Protein AF-A0A858QZ43-F1 (afdb_monomer_lite)

pLDDT: mean 79.91, std 16.9, range [38.72, 96.62]

Structure (mmCIF, N/CA/C/O backbone):
data_AF-A0A858QZ43-F1
#
_entry.id   AF-A0A858QZ43-F1
#
loop_
_atom_site.group_PDB
_atom_site.id
_atom_site.type_symbol
_atom_site.label_atom_id
_atom_site.label_alt_id
_atom_site.label_comp_id
_atom_site.label_asym_id
_atom_site.label_entity_id
_atom_site.label_seq_id
_atom_site.pdbx_PDB_ins_code
_atom_site.Cartn_x
_atom_site.Cartn_y
_atom_site.Cartn_z
_atom_site.occupancy
_atom_site.B_iso_or_equiv
_atom_site.auth_seq_id
_atom_site.auth_comp_id
_atom_site.auth_asym_id
_atom_site.auth_atom_id
_atom_site.pdbx_PDB_model_num
ATOM 1 N N . MET A 1 1 ? 32.160 -0.865 52.542 1.00 39.38 1 MET A N 1
ATOM 2 C CA . MET A 1 1 ? 31.032 -0.636 51.608 1.00 39.38 1 MET A CA 1
ATOM 3 C C . MET A 1 1 ? 31.434 -1.162 50.232 1.00 39.38 1 MET A C 1
ATOM 5 O O . MET A 1 1 ? 32.419 -0.683 49.692 1.00 39.38 1 MET A O 1
ATOM 9 N N . LYS A 1 2 ? 30.769 -2.202 49.705 1.00 40.62 2 LYS A N 1
ATOM 10 C CA . LYS A 1 2 ? 31.071 -2.805 48.389 1.00 40.62 2 LYS A CA 1
ATOM 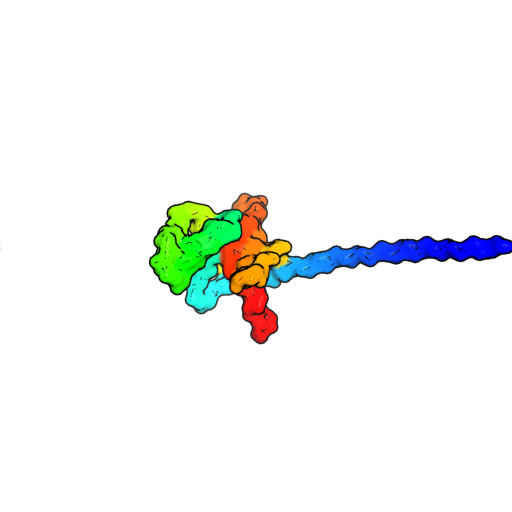11 C C . LYS A 1 2 ? 30.024 -2.328 47.377 1.00 40.62 2 LYS A C 1
ATOM 13 O O . LYS A 1 2 ? 28.863 -2.714 47.481 1.00 40.62 2 LYS A O 1
ATOM 18 N N . LEU A 1 3 ? 30.439 -1.472 46.441 1.00 50.59 3 LEU A N 1
ATOM 19 C CA . LEU A 1 3 ? 29.611 -0.970 45.341 1.00 50.59 3 LEU A CA 1
ATOM 20 C C . LEU A 1 3 ? 29.252 -2.129 44.399 1.00 50.59 3 LEU A C 1
ATOM 22 O O . LEU A 1 3 ? 30.135 -2.735 43.789 1.00 50.59 3 LEU A O 1
ATOM 26 N N . ARG A 1 4 ? 27.960 -2.445 44.287 1.00 53.44 4 ARG A N 1
ATOM 27 C CA . ARG A 1 4 ? 27.447 -3.399 43.299 1.00 53.44 4 ARG A CA 1
ATOM 28 C C . ARG A 1 4 ? 27.287 -2.671 41.965 1.00 53.44 4 ARG A C 1
ATOM 30 O O . ARG A 1 4 ? 26.508 -1.729 41.864 1.00 53.44 4 ARG A O 1
ATOM 37 N N . LYS A 1 5 ? 28.061 -3.094 40.964 1.00 53.44 5 LYS A N 1
ATOM 38 C CA . LYS A 1 5 ? 27.939 -2.642 39.576 1.00 53.44 5 LYS A CA 1
ATOM 39 C C . LYS A 1 5 ? 26.674 -3.263 38.981 1.00 53.44 5 LYS A C 1
ATOM 41 O O . LYS A 1 5 ? 26.592 -4.483 38.870 1.00 53.44 5 LYS A O 1
ATOM 46 N N . PHE A 1 6 ? 25.700 -2.432 38.633 1.00 55.28 6 PHE A N 1
ATOM 47 C CA . PHE A 1 6 ? 24.537 -2.847 37.857 1.00 55.28 6 PHE A CA 1
ATOM 48 C C . PHE A 1 6 ? 24.910 -2.769 36.374 1.00 55.28 6 PHE A C 1
ATOM 50 O O . PHE A 1 6 ? 25.040 -1.678 35.825 1.00 55.28 6 PHE A O 1
ATOM 57 N N . SER A 1 7 ? 25.136 -3.921 35.740 1.00 53.22 7 SER A N 1
ATOM 58 C CA . SER A 1 7 ? 25.201 -4.001 34.279 1.00 53.22 7 SER A CA 1
ATOM 59 C C . SER A 1 7 ? 23.793 -3.816 33.725 1.00 53.22 7 SER A C 1
ATOM 61 O O . SER A 1 7 ? 22.922 -4.652 33.958 1.00 53.22 7 SER A O 1
ATOM 63 N N . ALA A 1 8 ? 23.571 -2.723 32.999 1.00 58.38 8 ALA A N 1
ATOM 64 C CA . ALA A 1 8 ? 22.374 -2.543 32.194 1.00 58.38 8 ALA A CA 1
ATOM 65 C C . ALA A 1 8 ? 22.447 -3.496 30.990 1.00 58.38 8 ALA A C 1
ATOM 67 O O . ALA A 1 8 ? 23.311 -3.353 30.126 1.00 58.38 8 ALA A O 1
ATOM 68 N N . ILE A 1 9 ? 21.565 -4.494 30.957 1.00 60.03 9 ILE A N 1
ATOM 69 C CA . ILE A 1 9 ? 21.359 -5.355 29.790 1.00 60.03 9 ILE A CA 1
ATOM 70 C C . ILE A 1 9 ? 20.469 -4.570 28.826 1.00 60.03 9 ILE A C 1
ATOM 72 O O . ILE A 1 9 ? 19.295 -4.339 29.109 1.00 60.03 9 ILE A O 1
ATOM 76 N N . ALA A 1 10 ? 21.034 -4.123 27.705 1.00 60.16 10 ALA A N 1
ATOM 77 C CA . ALA A 1 10 ? 20.265 -3.542 26.615 1.00 60.16 10 ALA A CA 1
ATOM 78 C C . ALA A 1 10 ? 19.505 -4.668 25.897 1.00 60.16 10 ALA A C 1
ATOM 80 O O . ALA A 1 10 ? 20.104 -5.495 25.213 1.00 60.16 10 ALA A O 1
ATOM 81 N N . ILE A 1 11 ? 18.186 -4.722 26.085 1.00 59.56 11 ILE A N 1
ATOM 82 C CA . ILE A 1 11 ? 17.303 -5.624 25.343 1.00 59.56 11 ILE A CA 1
ATOM 83 C C . ILE A 1 11 ? 17.052 -4.971 23.982 1.00 59.56 11 ILE A C 1
ATOM 85 O O . ILE A 1 11 ? 16.290 -4.011 23.878 1.00 59.56 11 ILE A O 1
ATOM 89 N N . ALA A 1 12 ? 17.724 -5.464 22.943 1.00 57.34 12 ALA A N 1
ATOM 90 C CA . ALA A 1 12 ? 17.422 -5.082 21.571 1.00 57.34 12 ALA A CA 1
ATOM 91 C C . ALA A 1 12 ? 16.091 -5.731 21.166 1.00 57.34 12 ALA A C 1
ATOM 93 O O . ALA A 1 12 ? 16.017 -6.941 20.961 1.00 57.34 12 ALA A O 1
ATOM 94 N N . ILE A 1 13 ? 15.028 -4.930 21.078 1.00 56.72 13 ILE A N 1
ATOM 95 C CA . ILE A 1 13 ? 13.747 -5.371 20.521 1.00 56.72 13 ILE A CA 1
ATOM 96 C C . ILE A 1 13 ? 13.902 -5.376 18.999 1.00 56.72 13 ILE A C 1
ATOM 98 O O . ILE A 1 13 ? 13.786 -4.343 18.344 1.00 56.72 13 ILE A O 1
ATOM 102 N N . THR A 1 14 ? 14.203 -6.536 18.422 1.00 52.22 14 THR A N 1
ATOM 103 C CA . THR A 1 14 ? 14.082 -6.749 16.977 1.00 52.22 14 THR A CA 1
ATOM 104 C C . THR A 1 14 ? 12.598 -6.769 16.619 1.00 52.22 14 THR A C 1
ATOM 106 O O . THR A 1 14 ? 11.904 -7.741 16.920 1.00 52.22 14 THR A O 1
ATOM 109 N N . ALA A 1 15 ? 12.092 -5.695 16.009 1.00 55.19 15 ALA A N 1
ATOM 110 C CA . ALA A 1 15 ? 10.756 -5.689 15.422 1.00 55.19 15 ALA A CA 1
ATOM 111 C C . ALA A 1 15 ? 10.712 -6.735 14.293 1.00 55.19 15 ALA A C 1
ATOM 113 O O . ALA A 1 15 ? 11.352 -6.565 13.255 1.00 55.19 15 ALA A O 1
ATOM 114 N N . LEU A 1 16 ? 10.002 -7.842 14.521 1.00 58.22 16 LEU A N 1
ATOM 115 C CA . LEU A 1 16 ? 9.745 -8.870 13.514 1.00 58.22 16 LEU A CA 1
ATOM 116 C C . LEU A 1 16 ? 8.873 -8.250 12.418 1.00 58.22 16 LEU A C 1
ATOM 118 O O . LEU A 1 16 ? 7.681 -8.034 12.613 1.00 58.22 16 LEU A O 1
ATOM 122 N N . SER A 1 17 ? 9.487 -7.903 11.289 1.00 63.91 17 SER A N 1
ATOM 123 C CA . SER A 1 17 ? 8.752 -7.499 10.089 1.00 63.91 17 SER A CA 1
ATOM 124 C C . SER A 1 17 ? 8.360 -8.763 9.331 1.00 63.91 17 SER A C 1
ATOM 126 O O . SER A 1 17 ? 9.237 -9.538 8.947 1.00 63.91 17 SER A O 1
ATOM 128 N N . ASN A 1 18 ? 7.063 -8.982 9.124 1.00 75.88 18 ASN A N 1
ATOM 129 C CA . ASN A 1 18 ? 6.581 -10.133 8.365 1.00 75.88 18 ASN A CA 1
ATOM 130 C C . ASN A 1 18 ? 6.881 -9.926 6.874 1.00 75.88 18 ASN A C 1
ATOM 132 O O . ASN A 1 18 ? 6.677 -8.835 6.342 1.00 75.88 18 ASN A O 1
ATOM 136 N N . SER A 1 19 ? 7.352 -10.961 6.182 1.00 79.50 19 SER A N 1
ATOM 137 C CA . SER A 1 19 ? 7.622 -10.908 4.741 1.00 79.50 19 SER A CA 1
ATOM 138 C C . SER A 1 19 ? 7.032 -12.111 4.028 1.00 79.50 19 SER A C 1
ATOM 140 O O . SER A 1 19 ? 7.103 -13.220 4.552 1.00 79.50 19 SER A O 1
ATOM 142 N N . ALA A 1 20 ? 6.520 -11.906 2.820 1.00 77.81 20 ALA A N 1
ATOM 143 C CA . ALA A 1 20 ? 5.942 -12.961 2.001 1.00 77.81 20 ALA A CA 1
ATOM 144 C C . ALA A 1 20 ? 6.206 -12.721 0.516 1.00 77.81 20 ALA A C 1
ATOM 146 O O . ALA A 1 20 ? 6.542 -11.612 0.100 1.00 77.81 20 ALA A O 1
ATOM 147 N N . LEU A 1 21 ? 6.020 -13.762 -0.292 1.00 78.50 21 LEU A N 1
ATOM 148 C CA . LEU A 1 21 ? 5.846 -13.599 -1.730 1.00 78.50 21 LEU A CA 1
ATOM 149 C C . LEU A 1 21 ? 4.401 -13.186 -2.000 1.00 78.50 21 LEU A C 1
ATOM 151 O O . LEU A 1 21 ? 3.473 -13.794 -1.472 1.00 78.50 21 LEU A O 1
ATOM 155 N N . ALA A 1 22 ? 4.212 -12.161 -2.826 1.00 76.44 22 ALA A N 1
ATOM 156 C CA . ALA A 1 22 ? 2.897 -11.801 -3.331 1.00 76.44 22 ALA A CA 1
ATOM 157 C C . ALA A 1 22 ? 2.396 -12.924 -4.257 1.00 76.44 22 ALA A C 1
ATOM 159 O O . ALA A 1 22 ? 2.825 -13.025 -5.411 1.00 76.44 22 ALA A O 1
ATOM 160 N N . LEU A 1 23 ? 1.541 -13.803 -3.726 1.00 69.38 23 LEU A N 1
ATOM 161 C CA . LEU A 1 23 ? 0.939 -14.910 -4.469 1.00 69.38 23 LEU A CA 1
ATOM 162 C C . LEU A 1 23 ? -0.281 -14.431 -5.268 1.00 69.38 23 LEU A C 1
ATOM 164 O O . LEU A 1 23 ? -0.945 -13.461 -4.908 1.00 69.38 23 LEU A O 1
ATOM 168 N N . SER A 1 24 ? -0.532 -15.101 -6.390 1.00 60.59 24 SER A N 1
ATOM 169 C CA . SER A 1 24 ? -1.435 -14.660 -7.459 1.00 60.59 24 SER A CA 1
ATOM 170 C C . SER A 1 24 ? -2.768 -15.416 -7.482 1.00 60.59 24 SER A C 1
ATOM 172 O O . SER A 1 24 ? -3.426 -15.447 -8.522 1.00 60.59 24 SER A O 1
ATOM 174 N N . ASP A 1 25 ? -3.162 -16.075 -6.397 1.00 57.75 25 ASP A N 1
ATOM 175 C CA . ASP A 1 25 ? -3.997 -17.260 -6.606 1.00 57.75 25 ASP A CA 1
ATOM 176 C C . ASP A 1 25 ? -5.506 -17.004 -6.725 1.00 57.75 25 ASP A C 1
ATOM 178 O O . ASP A 1 25 ? -6.167 -17.840 -7.327 1.00 57.75 25 ASP A O 1
ATOM 182 N N . GLU A 1 26 ? -6.079 -15.861 -6.304 1.00 46.47 26 GLU A N 1
ATOM 183 C CA . GLU A 1 26 ? -7.557 -15.703 -6.383 1.00 46.47 26 GLU A CA 1
ATOM 184 C C . GLU A 1 26 ? -8.122 -14.333 -6.812 1.00 46.47 26 GLU A C 1
ATOM 186 O O . GLU A 1 26 ? -9.327 -14.189 -7.010 1.00 46.47 26 GLU A O 1
ATOM 191 N N . GLY A 1 27 ? -7.293 -13.320 -7.053 1.00 53.22 27 GLY A N 1
ATOM 192 C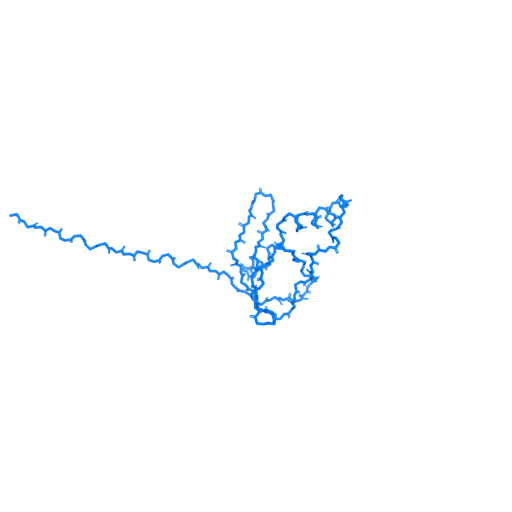 CA . GLY A 1 27 ? -7.773 -12.023 -7.534 1.00 53.22 27 GLY A CA 1
ATOM 193 C C . GLY A 1 27 ? -6.795 -10.935 -7.156 1.00 53.22 27 GLY A C 1
ATOM 194 O O . GLY A 1 27 ? -6.559 -10.705 -5.977 1.00 53.22 27 GLY A O 1
ATOM 195 N N . ALA A 1 28 ? -6.187 -10.307 -8.160 1.00 70.44 28 ALA A N 1
ATOM 196 C CA . ALA A 1 28 ? -5.114 -9.336 -7.998 1.00 70.44 28 ALA A CA 1
ATOM 197 C C . ALA A 1 28 ? -5.372 -8.385 -6.812 1.00 70.44 28 ALA A C 1
ATOM 199 O O . ALA A 1 28 ? -6.279 -7.550 -6.864 1.00 70.44 28 ALA A O 1
ATOM 200 N N . HIS A 1 29 ? -4.601 -8.544 -5.729 1.00 83.94 29 HIS A N 1
ATOM 201 C CA . HIS A 1 29 ? -4.763 -7.730 -4.530 1.00 83.94 29 HIS A CA 1
ATOM 202 C C . HIS A 1 29 ? -4.569 -6.268 -4.899 1.00 83.94 29 HIS A C 1
ATOM 204 O O . HIS A 1 29 ? -3.560 -5.908 -5.496 1.00 83.94 29 HIS A O 1
ATOM 210 N N . TRP A 1 30 ? -5.529 -5.418 -4.558 1.00 90.31 30 TRP A N 1
ATOM 211 C CA . TRP A 1 30 ? -5.365 -3.989 -4.768 1.00 90.31 30 TRP A CA 1
ATOM 212 C C . TRP A 1 30 ? -4.606 -3.372 -3.606 1.00 90.31 30 TRP A C 1
ATOM 214 O O . TRP A 1 30 ? -4.817 -3.735 -2.449 1.00 90.31 30 TRP A O 1
ATOM 224 N N . VAL A 1 31 ? -3.742 -2.426 -3.944 1.00 93.06 31 VAL A N 1
ATOM 225 C CA . VAL A 1 31 ? -2.959 -1.626 -3.013 1.00 93.06 31 VAL A CA 1
ATOM 226 C C . VA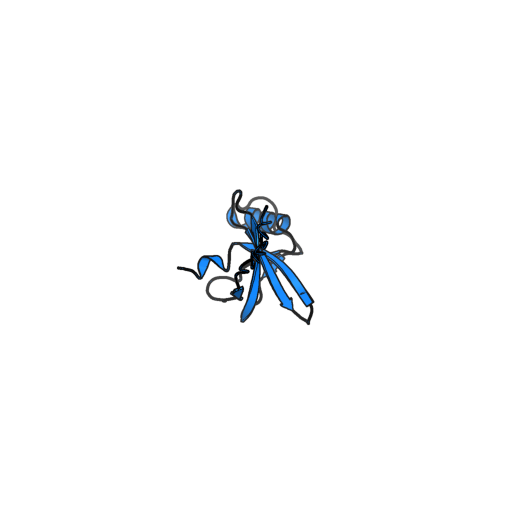L A 1 31 ? -2.995 -0.164 -3.451 1.00 93.06 31 VAL A C 1
ATOM 228 O O . VAL A 1 31 ? -3.058 0.120 -4.648 1.00 93.06 31 VAL A O 1
ATOM 231 N N . CYS A 1 32 ? -2.967 0.768 -2.503 1.00 96.12 32 CYS A N 1
ATOM 232 C CA . CYS A 1 32 ? -3.025 2.205 -2.768 1.00 96.12 32 CYS A CA 1
ATOM 233 C C . CYS A 1 32 ? -1.916 2.979 -2.050 1.00 96.12 32 CYS A C 1
ATOM 235 O O . CYS A 1 32 ? -1.371 2.515 -1.060 1.00 96.12 32 CYS A O 1
ATOM 237 N N . GLU A 1 33 ? -1.600 4.181 -2.515 1.00 96.62 33 GLU A N 1
ATOM 238 C CA . GLU A 1 33 ? -0.544 5.039 -1.954 1.00 96.62 33 GLU A CA 1
ATOM 239 C C . GLU A 1 33 ? -0.846 5.507 -0.518 1.00 96.62 33 GLU A C 1
ATOM 241 O O . GLU A 1 33 ? 0.074 5.772 0.255 1.00 96.62 33 GLU A O 1
ATOM 246 N N . SER A 1 34 ? -2.125 5.563 -0.122 1.00 96.12 34 SER A N 1
ATOM 247 C CA . SER A 1 34 ? -2.555 5.959 1.226 1.00 96.12 34 SER A CA 1
ATOM 248 C C . SER A 1 34 ? -3.643 5.042 1.798 1.00 96.12 34 SER A C 1
ATOM 250 O O . SER A 1 34 ? -4.376 4.377 1.056 1.00 96.12 34 SER A O 1
ATOM 252 N N . GLU A 1 35 ? -3.766 5.026 3.130 1.00 95.06 35 GLU A N 1
ATOM 253 C CA . GLU A 1 35 ? -4.822 4.295 3.840 1.00 95.06 35 GLU A CA 1
ATOM 254 C C . GLU A 1 35 ? -6.210 4.803 3.422 1.00 95.06 35 GLU A C 1
ATOM 256 O O . GLU A 1 35 ? -7.118 4.014 3.167 1.00 95.06 35 GLU A O 1
ATOM 261 N N . GLU A 1 36 ? -6.376 6.121 3.308 1.00 94.56 36 GLU A N 1
ATOM 262 C CA . GLU A 1 36 ? -7.638 6.770 2.948 1.00 94.56 36 GLU A CA 1
ATOM 263 C C . GLU A 1 36 ? -8.087 6.383 1.538 1.00 94.56 36 GLU A C 1
ATOM 265 O O . GLU A 1 36 ? -9.256 6.043 1.340 1.00 94.56 36 GLU A O 1
ATOM 270 N N . LEU A 1 37 ? -7.160 6.367 0.572 1.00 96.00 37 LEU A N 1
ATOM 271 C CA . LEU A 1 37 ? -7.439 5.908 -0.790 1.00 96.00 37 LEU A CA 1
ATOM 272 C C . LEU A 1 37 ? -7.865 4.441 -0.795 1.00 96.00 37 LEU A C 1
ATOM 274 O O . LEU A 1 37 ? -8.844 4.079 -1.452 1.00 96.00 37 LEU A O 1
ATOM 278 N N . TYR A 1 38 ? -7.182 3.601 -0.016 1.00 95.06 38 TYR A N 1
ATOM 279 C CA . TYR A 1 38 ? -7.553 2.197 0.094 1.00 95.06 38 TYR A CA 1
ATOM 280 C C . TYR A 1 38 ? -8.938 2.013 0.727 1.00 95.06 38 TYR A C 1
ATOM 282 O O . TYR A 1 38 ? -9.745 1.217 0.249 1.00 95.06 38 TYR A O 1
ATOM 290 N N . ARG A 1 39 ? -9.279 2.801 1.752 1.00 93.25 39 ARG A N 1
ATOM 291 C CA . ARG A 1 39 ? -10.621 2.802 2.358 1.00 93.25 39 ARG A CA 1
ATOM 292 C C . ARG A 1 39 ? -11.703 3.259 1.391 1.00 93.25 39 ARG A C 1
ATOM 294 O O . ARG A 1 39 ? -12.794 2.689 1.391 1.00 93.25 39 ARG A O 1
ATOM 301 N N . GLN A 1 40 ? -11.418 4.255 0.557 1.00 94.56 40 GLN A N 1
ATOM 302 C CA . GLN A 1 40 ? -12.333 4.698 -0.492 1.00 94.56 40 GLN A CA 1
ATOM 303 C C . GLN A 1 40 ? -12.562 3.591 -1.534 1.00 94.56 40 GLN A C 1
ATOM 305 O O . GLN A 1 40 ? -13.706 3.319 -1.913 1.00 94.56 40 GLN A O 1
ATOM 310 N N . LEU A 1 41 ? -11.495 2.903 -1.950 1.00 93.81 41 LEU A N 1
ATOM 311 C CA . LEU A 1 41 ? -11.584 1.746 -2.840 1.00 93.81 41 LEU A CA 1
ATOM 312 C C . LEU A 1 41 ? -12.422 0.618 -2.218 1.00 93.81 41 LEU A C 1
ATOM 314 O O . LEU A 1 41 ? -13.313 0.076 -2.864 1.00 93.81 41 LEU A O 1
ATOM 318 N N . LEU A 1 42 ? -12.190 0.291 -0.945 1.00 91.94 42 LEU A N 1
ATOM 319 C CA . LEU A 1 42 ? -12.983 -0.714 -0.235 1.00 91.94 42 LEU A CA 1
ATOM 320 C C . LEU A 1 42 ? -14.455 -0.314 -0.127 1.00 91.94 42 LEU A C 1
ATOM 322 O O . LEU A 1 42 ? -15.331 -1.144 -0.350 1.00 91.94 42 LEU A O 1
ATOM 326 N N . SER A 1 43 ? -14.733 0.950 0.189 1.00 91.81 43 SER A N 1
ATOM 327 C CA . SER A 1 43 ? -16.103 1.451 0.344 1.00 91.81 43 SER A CA 1
ATOM 328 C C . SER A 1 43 ? -16.899 1.322 -0.956 1.00 91.81 43 SER A C 1
ATOM 330 O O . SER A 1 43 ? -18.025 0.823 -0.956 1.00 91.81 43 SER A O 1
ATOM 332 N N . SER A 1 44 ? -16.276 1.697 -2.074 1.00 92.75 44 SER A N 1
ATOM 333 C CA . SER A 1 44 ? -16.884 1.596 -3.403 1.00 92.75 44 SER A CA 1
ATOM 334 C C . SER A 1 44 ? -17.072 0.150 -3.856 1.00 92.75 44 SER A C 1
ATOM 336 O O . SER A 1 44 ? -18.144 -0.182 -4.355 1.00 92.75 44 SER A O 1
ATOM 338 N N . ARG A 1 45 ? -16.099 -0.737 -3.623 1.00 89.88 45 ARG A N 1
ATOM 339 C CA . ARG A 1 45 ? -16.175 -2.134 -4.082 1.00 89.88 45 ARG A CA 1
ATOM 340 C C . ARG A 1 45 ? -17.025 -3.052 -3.216 1.00 89.88 45 ARG A C 1
ATOM 342 O O . ARG A 1 45 ? -17.738 -3.889 -3.756 1.00 89.88 45 ARG A O 1
ATOM 349 N N . LEU A 1 46 ? -16.938 -2.931 -1.893 1.00 86.88 46 LEU A N 1
ATOM 350 C CA . LEU A 1 46 ? -17.648 -3.827 -0.973 1.00 86.88 46 LEU A CA 1
ATOM 351 C C . LEU A 1 46 ? -19.099 -3.404 -0.761 1.00 86.88 46 LEU A C 1
ATOM 353 O O . LEU A 1 46 ? -19.973 -4.258 -0.642 1.00 86.88 46 LEU A O 1
ATOM 357 N N . TYR A 1 47 ? -19.355 -2.096 -0.705 1.00 88.31 47 TYR A N 1
ATOM 358 C CA . TYR A 1 47 ? -20.669 -1.565 -0.344 1.00 88.31 47 TYR A CA 1
ATOM 359 C C . TYR A 1 47 ? -21.358 -0.813 -1.487 1.00 88.31 47 TYR A C 1
ATOM 361 O O . TYR A 1 47 ? -22.506 -0.405 -1.330 1.00 88.31 47 TYR A O 1
ATOM 369 N N . GLY A 1 48 ? -20.691 -0.613 -2.631 1.00 89.44 48 GLY A N 1
ATOM 370 C CA . GLY A 1 48 ? -21.255 0.139 -3.756 1.00 89.44 48 GLY A CA 1
ATOM 371 C C . GLY A 1 48 ? -21.458 1.628 -3.459 1.00 89.44 48 GLY A C 1
ATOM 372 O O . GLY A 1 48 ? -22.251 2.280 -4.135 1.00 89.44 48 GLY A O 1
ATOM 373 N N . VAL A 1 49 ? -20.788 2.170 -2.433 1.00 88.12 49 VAL A N 1
ATOM 374 C CA . VAL A 1 49 ? -20.950 3.564 -1.993 1.00 88.12 49 VAL A CA 1
ATOM 375 C C . VAL A 1 49 ? -19.723 4.408 -2.322 1.00 88.12 49 VAL A C 1
ATOM 377 O O . VAL A 1 49 ? -18.581 3.981 -2.167 1.00 88.12 49 VAL A O 1
ATOM 380 N N . GLY A 1 50 ? -19.954 5.654 -2.733 1.00 89.81 50 GLY A N 1
ATOM 381 C CA . GLY A 1 50 ? -18.882 6.563 -3.139 1.00 89.81 50 GLY A CA 1
ATOM 382 C C . GLY A 1 50 ? -18.368 6.278 -4.553 1.00 89.81 50 GLY A C 1
ATOM 383 O O . GLY A 1 50 ? -19.096 5.762 -5.397 1.00 89.81 50 GLY A O 1
ATOM 384 N N . LYS A 1 51 ? -17.122 6.675 -4.829 1.00 89.69 51 LYS A N 1
ATOM 385 C CA . LYS A 1 51 ? -16.458 6.486 -6.127 1.00 89.69 51 LYS A CA 1
ATOM 386 C C . LYS A 1 51 ? -15.129 5.777 -5.933 1.00 89.69 51 LYS A C 1
ATOM 388 O O . LYS A 1 51 ? -14.419 6.090 -4.976 1.00 89.69 51 LYS A O 1
ATOM 393 N N . GLU A 1 52 ? -14.781 4.885 -6.853 1.00 90.38 52 GLU A N 1
ATOM 394 C CA . GLU A 1 52 ? -13.430 4.330 -6.899 1.00 90.38 52 GLU A CA 1
ATOM 395 C C . GLU A 1 52 ? -12.402 5.457 -7.111 1.00 90.38 52 GLU A C 1
ATOM 397 O O . GLU A 1 52 ? -12.675 6.400 -7.862 1.00 90.38 52 GLU A O 1
ATOM 402 N N . PRO A 1 53 ? -11.232 5.397 -6.454 1.00 91.50 53 PRO A N 1
ATOM 403 C CA . PRO A 1 53 ? -10.137 6.311 -6.743 1.00 91.50 53 PRO A CA 1
ATOM 404 C C . PRO A 1 53 ? -9.687 6.192 -8.204 1.00 91.50 53 PRO A C 1
ATOM 406 O O . PRO A 1 53 ? -9.376 5.102 -8.675 1.00 91.50 53 PRO A O 1
ATOM 409 N N . GLU A 1 54 ? -9.604 7.319 -8.915 1.00 90.75 54 GLU A N 1
ATOM 410 C CA . GLU A 1 54 ? -9.148 7.340 -10.315 1.00 90.75 54 GLU A CA 1
ATOM 411 C C . GLU A 1 54 ? -7.635 7.090 -10.449 1.00 90.75 54 GLU A C 1
ATOM 413 O O . GLU A 1 54 ? -7.159 6.688 -11.510 1.00 90.75 54 GLU A O 1
ATOM 418 N N . LYS A 1 55 ? -6.865 7.370 -9.388 1.00 94.50 55 LYS A N 1
ATOM 419 C CA . LYS A 1 55 ? -5.398 7.275 -9.337 1.00 94.50 55 LYS A CA 1
ATOM 420 C C . LYS A 1 55 ? -4.925 6.846 -7.949 1.00 94.50 55 LYS A C 1
ATOM 422 O O . LYS A 1 55 ? -5.685 6.892 -6.985 1.00 94.50 55 LYS A O 1
ATOM 427 N N . GLY A 1 56 ? -3.656 6.450 -7.867 1.00 93.88 56 GLY A N 1
ATOM 428 C CA . GLY A 1 56 ? -2.989 6.095 -6.612 1.00 93.88 56 GLY A CA 1
ATOM 429 C C . GLY A 1 56 ? -3.349 4.712 -6.075 1.00 93.88 56 GLY A C 1
ATOM 430 O O . GLY A 1 56 ? -2.858 4.330 -5.022 1.00 93.88 56 GLY A O 1
ATOM 431 N N . CYS A 1 57 ? -4.173 3.945 -6.790 1.00 94.44 57 CYS A N 1
ATOM 432 C CA . CYS A 1 57 ? -4.467 2.546 -6.503 1.00 94.44 57 CYS A CA 1
ATOM 433 C C . CYS A 1 57 ? -4.080 1.683 -7.702 1.00 94.44 57 CYS A C 1
ATOM 435 O O . CYS A 1 57 ? -4.313 2.059 -8.850 1.00 94.44 57 CYS A O 1
ATOM 437 N N . ARG A 1 58 ? -3.503 0.513 -7.437 1.00 92.56 58 ARG A N 1
ATOM 438 C CA . ARG A 1 58 ? -3.088 -0.450 -8.460 1.00 92.56 58 ARG A CA 1
ATOM 439 C C . ARG A 1 58 ? -3.182 -1.873 -7.935 1.00 92.56 58 ARG A C 1
ATOM 441 O O . ARG A 1 58 ? -3.282 -2.098 -6.731 1.00 92.56 58 ARG A O 1
ATOM 448 N N . THR A 1 59 ? -3.109 -2.844 -8.831 1.00 90.38 59 THR A N 1
ATOM 449 C CA . THR A 1 59 ? -2.909 -4.236 -8.435 1.00 90.38 59 THR A CA 1
ATOM 450 C C . THR A 1 59 ? -1.477 -4.447 -7.955 1.00 90.38 59 THR A C 1
ATOM 452 O O . THR A 1 59 ? -0.523 -3.920 -8.532 1.00 90.38 59 THR A O 1
ATOM 455 N N . LEU A 1 60 ? -1.326 -5.226 -6.892 1.00 88.12 60 LEU A N 1
ATOM 456 C CA . LEU A 1 60 ? -0.044 -5.661 -6.377 1.00 88.12 60 LEU A CA 1
ATOM 457 C C . LEU A 1 60 ? 0.625 -6.563 -7.426 1.00 88.12 60 LEU A C 1
ATOM 459 O O . LEU A 1 60 ? -0.025 -7.491 -7.917 1.00 88.12 60 LEU A O 1
ATOM 463 N N . PRO A 1 61 ? 1.896 -6.312 -7.784 1.00 86.50 61 PRO A N 1
ATOM 464 C CA . PRO A 1 61 ? 2.633 -7.215 -8.654 1.00 86.50 61 PRO A CA 1
ATOM 465 C C . PRO A 1 61 ? 2.722 -8.614 -8.042 1.00 86.50 61 PRO A C 1
ATOM 467 O O . PRO A 1 61 ? 2.828 -8.780 -6.829 1.00 86.50 61 PRO A O 1
ATOM 470 N N . THR A 1 62 ? 2.696 -9.632 -8.889 1.00 84.44 62 THR A N 1
ATOM 471 C CA . THR A 1 62 ? 2.794 -11.034 -8.474 1.00 84.44 62 THR A CA 1
ATOM 472 C C . THR A 1 62 ? 4.248 -11.489 -8.481 1.00 84.44 62 THR A C 1
ATOM 474 O O . THR A 1 62 ? 5.029 -11.052 -9.325 1.00 84.44 62 THR A O 1
ATOM 477 N N . GLY A 1 63 ? 4.619 -12.396 -7.579 1.00 82.62 63 GLY A N 1
ATOM 478 C CA . GLY A 1 63 ? 5.968 -12.973 -7.535 1.00 82.62 63 GLY A CA 1
ATOM 479 C C . GLY A 1 63 ? 7.046 -12.047 -6.962 1.00 82.62 63 GLY A C 1
ATOM 480 O O . GLY A 1 63 ? 8.217 -12.416 -6.950 1.00 82.62 63 GLY A O 1
ATOM 481 N N . ILE A 1 64 ? 6.670 -10.869 -6.458 1.00 85.62 64 ILE A N 1
ATOM 482 C CA . ILE A 1 64 ? 7.580 -9.977 -5.731 1.00 85.62 64 ILE A CA 1
ATOM 483 C C . ILE A 1 64 ? 7.590 -10.305 -4.238 1.00 85.62 64 ILE A C 1
ATOM 485 O O . ILE A 1 64 ? 6.584 -10.737 -3.669 1.00 85.62 64 ILE A O 1
ATOM 489 N N . GLN A 1 65 ? 8.727 -10.070 -3.586 1.00 87.75 65 GLN A N 1
ATOM 490 C CA . GLN A 1 65 ? 8.802 -10.123 -2.132 1.00 87.75 65 GLN A CA 1
ATOM 491 C C . GLN A 1 65 ? 8.237 -8.827 -1.546 1.00 87.75 65 GLN A C 1
ATOM 493 O O . GLN A 1 65 ? 8.729 -7.737 -1.838 1.00 87.75 65 GLN A O 1
ATOM 498 N N . ILE A 1 66 ? 7.230 -8.965 -0.692 1.00 88.81 66 ILE A N 1
ATOM 499 C CA . ILE A 1 66 ? 6.626 -7.873 0.067 1.00 88.81 66 ILE A CA 1
ATOM 500 C C . ILE A 1 66 ? 6.993 -7.994 1.547 1.00 88.81 66 ILE A C 1
ATOM 502 O O . ILE A 1 66 ? 7.135 -9.095 2.084 1.00 88.81 66 ILE A O 1
ATOM 506 N N . LYS A 1 67 ? 7.127 -6.853 2.220 1.00 89.88 67 LYS A N 1
ATOM 507 C CA . LYS A 1 67 ? 7.320 -6.751 3.671 1.00 89.88 67 LYS A CA 1
ATOM 508 C C . LYS A 1 67 ? 6.189 -5.943 4.282 1.00 89.88 67 LYS A C 1
ATOM 510 O O . LYS A 1 67 ? 5.926 -4.833 3.830 1.00 89.88 67 LYS A O 1
ATOM 515 N N . GLU A 1 68 ? 5.548 -6.475 5.310 1.00 89.56 68 GLU A N 1
ATOM 516 C CA . GLU A 1 68 ? 4.593 -5.746 6.142 1.00 89.56 68 GLU A CA 1
ATOM 517 C C . GLU A 1 68 ? 5.354 -4.762 7.036 1.00 89.56 68 GLU A C 1
ATOM 519 O O . GLU A 1 68 ? 6.254 -5.154 7.780 1.00 89.56 68 GLU A O 1
ATOM 524 N N . TYR A 1 69 ? 5.013 -3.479 6.928 1.00 88.62 69 TYR A N 1
ATOM 525 C CA . TYR A 1 69 ? 5.660 -2.396 7.667 1.00 88.62 69 TYR A CA 1
ATOM 526 C C . TYR A 1 69 ? 4.838 -1.962 8.884 1.00 88.62 69 TYR A C 1
ATOM 528 O O . TYR A 1 69 ? 5.370 -1.793 9.978 1.00 88.62 69 TYR A O 1
ATOM 536 N N . SER A 1 70 ? 3.529 -1.784 8.707 1.00 89.56 70 SER A N 1
ATOM 537 C CA . SER A 1 70 ? 2.605 -1.422 9.783 1.00 89.56 70 SER A CA 1
ATOM 538 C C . SER A 1 70 ? 1.188 -1.879 9.449 1.00 89.56 70 SER A C 1
ATOM 540 O O . SER A 1 70 ? 0.881 -2.128 8.284 1.00 89.56 70 SER A O 1
ATOM 542 N N . CYS A 1 71 ? 0.317 -1.988 10.453 1.00 90.56 71 CYS A N 1
ATOM 543 C CA . CYS A 1 71 ? -1.105 -2.236 10.237 1.00 90.56 71 CYS A CA 1
ATOM 544 C C . CYS A 1 71 ? -1.961 -1.399 11.188 1.00 90.56 71 CYS A C 1
ATOM 546 O O . CYS A 1 71 ? -1.590 -1.164 12.339 1.00 90.56 71 CYS A O 1
ATOM 548 N N . VAL A 1 72 ? -3.151 -1.031 10.724 1.00 91.19 72 VAL A N 1
ATOM 549 C CA . VAL A 1 72 ? -4.233 -0.457 11.526 1.00 91.19 72 VAL A CA 1
ATOM 550 C C . VAL A 1 72 ? -5.359 -1.483 11.650 1.00 91.19 72 VAL A C 1
ATOM 552 O O . VAL A 1 72 ? -5.648 -2.212 10.704 1.00 91.19 72 VAL A O 1
ATOM 555 N N . THR A 1 73 ? -5.979 -1.580 12.828 1.00 86.88 73 THR A N 1
ATOM 556 C CA . THR A 1 73 ? -6.949 -2.648 13.163 1.00 86.88 73 THR A CA 1
ATOM 557 C C . THR A 1 73 ? -8.258 -2.123 13.754 1.00 86.88 73 THR A C 1
ATOM 559 O O . THR A 1 73 ? -8.962 -2.849 14.450 1.00 86.88 73 THR A O 1
ATOM 562 N N . LYS A 1 74 ? -8.595 -0.853 13.514 1.00 81.19 74 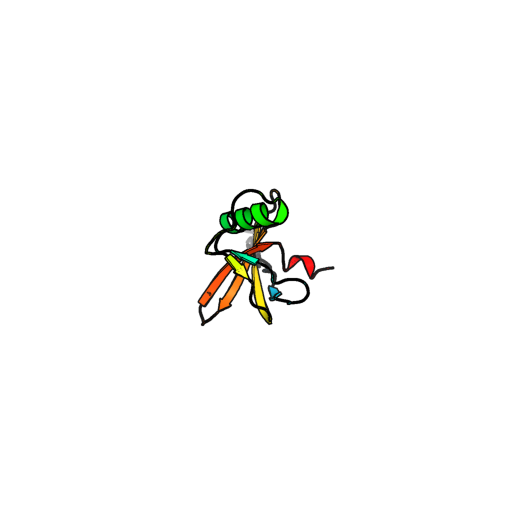LYS A N 1
ATOM 563 C CA . LYS A 1 74 ? -9.739 -0.200 14.170 1.00 81.19 74 LYS A CA 1
ATOM 564 C C . LYS A 1 74 ? -11.092 -0.807 13.770 1.00 81.19 74 LYS A C 1
ATOM 566 O O . LYS A 1 74 ? -11.951 -0.990 14.623 1.00 81.19 74 LYS A O 1
ATOM 571 N N . ASP A 1 75 ? -11.276 -1.074 12.485 1.00 81.56 75 ASP A N 1
ATOM 572 C CA . ASP A 1 75 ? -12.531 -1.525 11.871 1.00 81.56 75 ASP A CA 1
ATOM 573 C C . ASP A 1 75 ? -12.290 -2.645 10.850 1.00 81.56 75 ASP A C 1
ATOM 575 O O . ASP A 1 75 ? -12.960 -3.673 10.871 1.00 81.56 75 ASP A O 1
ATOM 579 N N . LEU A 1 76 ? -11.271 -2.478 10.010 1.00 84.25 76 LEU A N 1
ATOM 580 C CA . LEU A 1 76 ? -10.706 -3.501 9.141 1.00 84.25 76 LEU A CA 1
ATOM 581 C C . LEU A 1 76 ? -9.200 -3.552 9.385 1.00 84.25 76 LEU A C 1
ATOM 583 O O . LEU A 1 76 ? -8.577 -2.520 9.643 1.00 84.25 76 LEU A O 1
ATOM 587 N N . LYS A 1 77 ? -8.603 -4.747 9.297 1.00 89.56 77 LYS A N 1
ATOM 588 C CA . LYS A 1 77 ? -7.143 -4.869 9.325 1.00 89.56 77 LYS A CA 1
ATOM 589 C C . LYS A 1 77 ? -6.586 -4.434 7.971 1.00 89.56 77 LYS A C 1
ATOM 591 O O . LYS A 1 77 ? -6.653 -5.193 7.003 1.00 89.56 77 LYS A O 1
ATOM 596 N N . LEU A 1 78 ? -6.044 -3.222 7.927 1.00 92.12 78 LEU A N 1
ATOM 597 C CA . LEU A 1 78 ? -5.343 -2.667 6.771 1.00 92.12 78 LEU A CA 1
ATOM 598 C C . LEU A 1 78 ? -3.858 -2.599 7.091 1.00 92.12 78 LEU A C 1
ATOM 600 O O . LEU A 1 78 ? -3.490 -2.234 8.205 1.00 92.12 78 LEU A O 1
ATOM 604 N N . CYS A 1 79 ? -3.016 -2.948 6.131 1.00 92.12 79 CYS A N 1
ATOM 605 C CA . CYS A 1 79 ? -1.578 -3.012 6.323 1.00 92.12 79 CYS A CA 1
ATOM 606 C C . CYS A 1 79 ? -0.847 -2.249 5.229 1.00 92.12 79 CYS A C 1
ATOM 608 O O . CYS A 1 79 ? -1.265 -2.225 4.071 1.00 92.12 79 CYS A O 1
ATOM 610 N N . GLN A 1 80 ? 0.268 -1.647 5.617 1.00 94.25 80 GLN A N 1
ATOM 611 C CA . GLN A 1 80 ? 1.226 -1.042 4.720 1.00 94.25 80 GLN A CA 1
ATOM 612 C C . GLN A 1 80 ? 2.283 -2.078 4.345 1.00 94.25 80 GLN A C 1
ATOM 614 O O . GLN A 1 80 ? 2.908 -2.698 5.209 1.00 94.25 80 GLN A O 1
ATOM 619 N N . TYR A 1 81 ? 2.494 -2.234 3.048 1.00 92.69 81 TYR A N 1
ATOM 620 C CA . TYR A 1 81 ? 3.461 -3.136 2.452 1.00 92.69 81 TYR A CA 1
ATOM 621 C C . TYR A 1 81 ? 4.569 -2.350 1.779 1.00 92.69 81 TYR A C 1
ATOM 623 O O . TYR A 1 81 ? 4.316 -1.304 1.185 1.00 92.69 81 TYR A O 1
ATOM 631 N N . SER A 1 82 ? 5.784 -2.887 1.834 1.00 92.94 82 SER A N 1
ATOM 632 C CA . SER A 1 82 ? 6.906 -2.400 1.045 1.00 92.94 82 SER A CA 1
ATOM 633 C C . SER A 1 82 ? 7.485 -3.470 0.139 1.00 92.94 82 SER A C 1
ATOM 635 O O . SER A 1 82 ? 7.542 -4.643 0.509 1.00 92.94 82 SER A O 1
ATOM 637 N N . TRP A 1 83 ? 7.926 -3.051 -1.040 1.00 92.81 83 TRP A N 1
ATOM 638 C CA . TRP A 1 83 ? 8.702 -3.855 -1.981 1.00 92.81 83 TRP A CA 1
ATOM 639 C C . TRP A 1 83 ? 9.598 -2.945 -2.815 1.00 92.81 83 TRP A C 1
ATOM 641 O O . TRP A 1 83 ? 9.465 -1.722 -2.766 1.00 92.81 83 TRP A O 1
ATOM 651 N N . THR A 1 84 ? 10.510 -3.546 -3.572 1.00 93.56 84 THR A N 1
ATOM 652 C CA . THR A 1 84 ? 11.387 -2.821 -4.494 1.00 93.56 84 THR A CA 1
ATOM 653 C C . THR A 1 84 ? 10.869 -2.945 -5.920 1.00 93.56 84 THR A C 1
ATOM 655 O O . THR A 1 84 ? 10.572 -4.047 -6.379 1.00 93.56 84 THR A O 1
ATOM 658 N N . GLU A 1 85 ? 10.777 -1.823 -6.623 1.00 92.06 85 GLU A N 1
ATOM 659 C CA . GLU A 1 85 ? 10.423 -1.732 -8.038 1.00 92.06 85 GLU A CA 1
ATOM 660 C C . GLU A 1 85 ? 11.325 -0.678 -8.685 1.00 92.06 85 GLU A C 1
ATOM 662 O O . GLU A 1 85 ? 11.427 0.427 -8.168 1.00 92.06 85 GLU A O 1
ATOM 667 N N . ASN A 1 86 ? 12.003 -1.016 -9.788 1.00 92.56 86 ASN A N 1
ATOM 668 C CA . ASN A 1 86 ? 12.950 -0.115 -10.4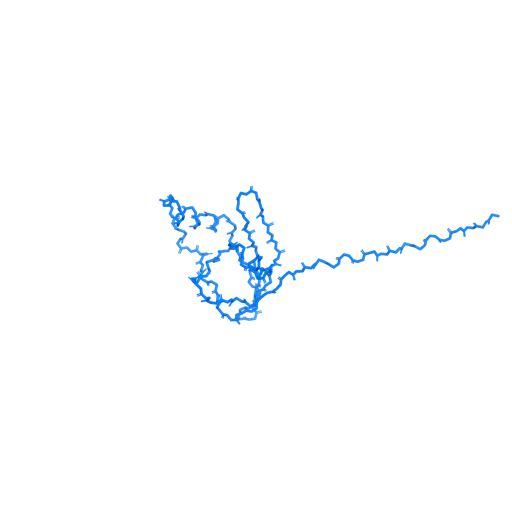70 1.00 92.56 86 ASN A CA 1
ATOM 669 C C . ASN A 1 86 ? 14.000 0.516 -9.528 1.00 92.56 86 ASN A C 1
ATOM 671 O O . ASN A 1 86 ? 14.257 1.712 -9.601 1.00 92.56 86 ASN A O 1
ATOM 675 N N . ASP A 1 87 ? 14.575 -0.285 -8.625 1.00 91.56 87 ASP A N 1
ATOM 676 C CA . ASP A 1 87 ? 15.539 0.139 -7.593 1.00 91.56 87 ASP A CA 1
ATOM 677 C C . ASP A 1 87 ? 15.001 1.129 -6.538 1.00 91.56 87 ASP A C 1
ATOM 679 O O . ASP A 1 87 ? 15.745 1.575 -5.663 1.00 91.56 87 ASP A O 1
ATOM 683 N N . GLU A 1 88 ? 13.696 1.404 -6.536 1.00 93.56 88 GLU A N 1
ATOM 684 C CA . GLU A 1 88 ? 13.030 2.247 -5.545 1.00 93.56 88 GLU A CA 1
ATOM 685 C C . GLU A 1 88 ? 12.201 1.407 -4.570 1.00 93.56 88 GLU A C 1
ATOM 687 O O . GLU A 1 88 ? 11.556 0.423 -4.941 1.00 93.56 88 GLU A O 1
ATOM 692 N N . GLN A 1 89 ? 12.209 1.793 -3.291 1.00 93.12 89 GLN A N 1
ATOM 693 C CA . GLN A 1 89 ? 11.329 1.193 -2.294 1.00 93.12 89 GLN A CA 1
ATOM 694 C C . GLN A 1 89 ? 9.959 1.869 -2.348 1.00 93.12 89 GLN A C 1
ATOM 696 O O . GLN A 1 89 ? 9.829 3.057 -2.061 1.00 93.12 89 GLN A O 1
ATOM 701 N N . LEU A 1 90 ? 8.930 1.085 -2.651 1.00 94.38 90 LEU A N 1
ATOM 702 C CA . LEU A 1 90 ? 7.542 1.525 -2.627 1.00 94.38 90 LEU A CA 1
ATOM 703 C C . LEU A 1 90 ? 6.895 1.182 -1.287 1.00 94.38 90 LEU A C 1
ATOM 705 O O . LEU A 1 90 ? 7.253 0.188 -0.654 1.00 94.38 90 LEU A O 1
ATOM 709 N N . LEU A 1 91 ? 5.933 2.004 -0.869 1.00 95.25 91 LEU A N 1
ATOM 710 C CA . LEU A 1 91 ? 5.110 1.808 0.323 1.00 95.25 91 LEU A CA 1
ATOM 711 C C . LEU A 1 91 ? 3.645 1.984 -0.061 1.00 95.25 91 LEU A C 1
ATOM 713 O O . LEU A 1 91 ? 3.255 3.060 -0.501 1.00 95.25 91 LEU A O 1
ATOM 717 N N . MET A 1 92 ? 2.841 0.938 0.105 1.00 95.38 92 MET A N 1
ATOM 718 C CA . MET A 1 92 ? 1.447 0.933 -0.340 1.00 95.38 92 MET A CA 1
ATOM 719 C C . MET A 1 92 ? 0.547 0.219 0.670 1.00 95.38 92 MET A C 1
ATOM 721 O O . MET A 1 92 ? 0.939 -0.764 1.291 1.00 95.38 92 MET A O 1
ATOM 725 N N . TRP A 1 93 ? -0.676 0.704 0.822 1.00 95.31 93 TRP A N 1
ATOM 726 C CA . TRP A 1 93 ? -1.702 0.214 1.731 1.00 95.31 93 TRP A CA 1
ATOM 727 C C . TRP A 1 93 ? -2.622 -0.796 1.063 1.00 95.31 93 TRP A C 1
ATOM 729 O O . TRP A 1 93 ? -3.074 -0.575 -0.056 1.00 95.31 93 TRP A O 1
ATOM 739 N N . GLY A 1 94 ? -2.949 -1.875 1.765 1.00 92.12 94 GLY A N 1
ATOM 740 C CA . GLY A 1 94 ? -3.886 -2.890 1.302 1.00 92.12 94 GLY A CA 1
ATOM 741 C C . GLY A 1 94 ? -4.577 -3.625 2.447 1.00 92.12 94 GLY A C 1
ATOM 742 O O . GLY A 1 94 ? -4.310 -3.386 3.626 1.00 92.12 94 GLY A O 1
ATOM 743 N N . SER A 1 95 ? -5.470 -4.551 2.100 1.00 89.19 95 SER A N 1
ATOM 744 C CA . SER A 1 95 ? -6.020 -5.541 3.028 1.00 89.19 95 SER A CA 1
ATOM 745 C C . SER A 1 95 ? -4.892 -6.404 3.572 1.00 89.19 95 SER A C 1
ATOM 747 O O . SER A 1 95 ? -3.855 -6.518 2.933 1.00 89.19 95 SER A O 1
ATOM 749 N N . ALA A 1 96 ? -5.090 -7.066 4.706 1.00 83.94 96 ALA A N 1
ATOM 750 C CA . ALA A 1 96 ? -4.062 -7.941 5.250 1.00 83.94 96 ALA A CA 1
ATOM 751 C C . ALA A 1 96 ? -3.766 -9.151 4.322 1.00 83.94 96 ALA A C 1
ATOM 753 O O . ALA A 1 96 ? -4.521 -10.118 4.313 1.00 83.94 96 ALA A O 1
ATOM 754 N N . ILE A 1 97 ? -2.675 -9.078 3.548 1.00 74.69 97 ILE A N 1
ATOM 755 C CA . ILE A 1 97 ? -2.206 -10.086 2.573 1.00 74.69 97 ILE A CA 1
ATOM 756 C C . ILE A 1 97 ? -1.342 -11.156 3.249 1.00 74.69 97 ILE A C 1
ATOM 758 O O . ILE A 1 97 ? -1.432 -12.333 2.931 1.00 74.69 97 ILE A O 1
ATOM 762 N N . ILE A 1 98 ? -0.471 -10.755 4.180 1.00 63.56 98 ILE A N 1
ATOM 763 C CA . ILE A 1 98 ? 0.512 -11.676 4.776 1.00 63.56 98 ILE A CA 1
ATOM 764 C C . ILE A 1 98 ? -0.098 -12.476 5.927 1.00 63.56 98 ILE A C 1
ATOM 766 O O . ILE A 1 98 ? 0.192 -13.657 6.076 1.00 63.56 98 ILE A O 1
ATOM 770 N N . SER A 1 99 ? -1.016 -11.894 6.705 1.00 56.91 99 SER A N 1
ATOM 771 C CA . SER A 1 99 ? -1.642 -12.612 7.826 1.00 56.91 99 SER A CA 1
ATOM 772 C C . SER A 1 99 ? -2.629 -13.715 7.424 1.00 56.91 99 SER A C 1
ATOM 774 O O . SER A 1 99 ? -3.284 -14.282 8.294 1.00 56.91 99 SER A O 1
ATOM 776 N N . THR A 1 100 ? -2.763 -14.013 6.131 1.00 52.06 100 THR A N 1
ATOM 777 C CA . THR A 1 100 ? -3.454 -15.205 5.622 1.00 52.06 100 THR A CA 1
ATOM 778 C C . THR A 1 100 ? -2.508 -16.378 5.340 1.00 52.06 100 THR A C 1
ATOM 780 O O . THR A 1 100 ? -3.000 -17.448 5.009 1.00 52.06 100 THR A O 1
ATOM 783 N N . LEU A 1 101 ? -1.185 -16.215 5.497 1.00 50.41 101 LEU A N 1
ATOM 784 C CA . LEU A 1 101 ? -0.178 -17.264 5.247 1.00 50.41 101 LEU A CA 1
ATOM 785 C C . LEU A 1 101 ? 0.201 -18.093 6.492 1.00 50.41 101 LEU A C 1
ATOM 787 O O . LEU A 1 101 ? 0.931 -19.069 6.359 1.00 50.41 101 LEU A O 1
ATOM 791 N N . ASP A 1 102 ? -0.315 -17.738 7.674 1.00 40.09 102 ASP A N 1
ATOM 792 C CA . ASP A 1 102 ? -0.115 -18.463 8.945 1.00 40.09 102 ASP A CA 1
ATOM 793 C C . ASP A 1 102 ? -1.342 -19.315 9.351 1.00 40.09 102 ASP A C 1
ATOM 795 O O . ASP A 1 102 ? -1.702 -19.392 10.529 1.00 40.09 102 ASP A O 1
ATOM 799 N N . LYS A 1 103 ? -2.035 -19.946 8.395 1.00 38.72 103 LYS A N 1
ATOM 800 C CA . LYS A 1 103 ? -3.059 -20.960 8.704 1.00 38.72 103 LYS A CA 1
ATOM 801 C C . LYS A 1 103 ? -2.800 -22.276 7.997 1.00 38.72 103 LYS A C 1
ATOM 803 O O . LYS A 1 103 ? -2.577 -22.239 6.771 1.00 38.72 103 LYS A O 1
#

Radius of gyration: 19.25 Å; chains: 1; bounding box: 52×28×62 Å

Foldseek 3Di:
DDDDDDDDDDDPPDDDWFKDFAADPDDQFKWFQDPVLQVQQCCCPVPVDDDRDPDRMDGDDGRFMKIWDDWDPPPATKTWIWGDDPNDIGIIIGHPRRVVVPD

Seco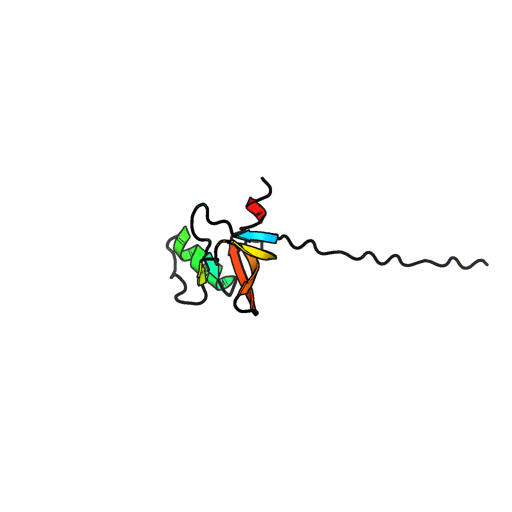ndary structure (DSSP, 8-state):
------------------EEE---SSS--EEESSHHHHHHHHHHHHH--S---SSSEEEPPSS-EEEEEEEE-SSS-EEEEEEEETTEEEEEEEE-SGGGS--

Sequence (103 aa):
MKLRKFSAIAIAITALSNSALALSDEGAHWVCESEELYRQLLSSRLYGVGKEPEKGCRTLPTGIQIKEYSCVTKDLKLCQYSWTENDEQLLMWGSAIISTLDK